Protein AF-A0A3B0B8U5-F1 (afdb_monomer)

Radius of gyration: 14.14 Å; Cα contacts (8 Å, |Δi|>4): 313; chains: 1; bounding box: 34×31×33 Å

Mean predicted aligned error: 7.36 Å

Sequence (152 aa):
MWKGIAVDAIDYELVRVGSPAGDELGSFTDAHVSFTPKWRLVAGYLMLASDRGDRLEIFSHGRLAASLQLHAGRVVFYPAPTKEWKDHGTSVRTAGIALVSASPTDDAEEGGIGLATDAPWAVSIVHGPAAEKIDARIDLLTSLQRVGGRRG

Foldseek 3Di:
DQLQKDWAALALFKIKIWGPPDDRLDCPPQWDFDDPPWTWIHRNQWIWTDDPSQKIFIGGNNHGQWMWGDDVQKIWIGGDPVFDWDDDPQWIDTQFKIKGWPADWDQDPPRIIMDGRVDITMIMIGGDNDPVSSVVVVVVVVVCVVVPSRDD

Solvent-accessible surface area (backbone atoms only — not comparable to full-atom values): 8388 Å² total; per-residue (Å²): 120,57,88,72,28,36,71,44,46,75,46,52,43,32,36,36,40,26,38,71,74,64,81,86,59,48,87,47,82,76,50,51,75,44,79,68,100,44,39,37,39,37,20,75,54,36,33,40,36,31,86,75,77,46,40,39,39,32,23,49,78,86,37,78,50,29,36,40,37,61,54,92,61,31,36,34,41,32,62,32,94,90,48,81,66,47,84,61,92,53,31,42,37,45,96,39,39,34,42,36,44,87,50,82,69,45,88,35,85,92,75,22,42,30,34,61,55,87,50,82,37,46,36,34,42,35,44,22,96,43,72,70,49,37,51,56,49,52,53,48,52,53,51,39,58,74,73,64,43,77,78,127

Structure (mmCIF, N/CA/C/O backbone):
data_AF-A0A3B0B8U5-F1
#
_entry.id   AF-A0A3B0B8U5-F1
#
loop_
_atom_site.group_PDB
_atom_site.id
_atom_site.type_symbol
_atom_site.label_atom_id
_atom_site.label_alt_id
_atom_site.label_comp_id
_atom_site.label_asym_id
_atom_site.label_entity_id
_atom_site.label_seq_id
_atom_site.pdbx_PDB_ins_code
_atom_site.Cartn_x
_atom_site.Cartn_y
_atom_site.Cartn_z
_atom_site.occupancy
_atom_site.B_iso_or_equiv
_atom_site.auth_seq_id
_atom_site.auth_comp_id
_atom_site.auth_asym_id
_atom_site.auth_atom_id
_atom_site.pdbx_PDB_model_num
ATOM 1 N N . MET A 1 1 ? -9.108 -6.321 8.554 1.00 63.91 1 MET A N 1
ATOM 2 C CA . MET A 1 1 ? -8.763 -4.947 8.982 1.00 63.91 1 MET A CA 1
ATOM 3 C C . MET A 1 1 ? -7.738 -4.991 10.113 1.00 63.91 1 MET A C 1
ATOM 5 O O . MET A 1 1 ? -7.897 -5.807 11.016 1.00 63.91 1 MET A O 1
ATOM 9 N N . TRP A 1 2 ? -6.698 -4.156 10.065 1.00 71.81 2 TRP A N 1
ATOM 10 C CA . TRP A 1 2 ? -5.686 -4.018 11.124 1.00 71.81 2 TRP A CA 1
ATOM 11 C C . TRP A 1 2 ? -5.847 -2.650 11.789 1.00 71.81 2 TRP A C 1
ATOM 13 O O . TRP A 1 2 ? -5.650 -1.650 11.124 1.00 71.81 2 TRP A O 1
ATOM 23 N N . LYS A 1 3 ? -6.236 -2.577 13.072 1.00 73.44 3 LYS A N 1
ATOM 24 C CA . LYS A 1 3 ? -6.255 -1.316 13.857 1.00 73.44 3 LYS A CA 1
ATOM 25 C C . LYS A 1 3 ? -6.948 -0.120 13.175 1.00 73.44 3 LYS A C 1
ATOM 27 O O . LYS A 1 3 ? -6.486 1.009 13.259 1.00 73.44 3 LYS A O 1
ATOM 32 N N . GLY A 1 4 ? -8.083 -0.368 12.520 1.00 73.69 4 GLY A N 1
ATOM 33 C CA . GLY A 1 4 ? -8.800 0.682 11.790 1.00 73.69 4 GLY A CA 1
ATOM 34 C C . GLY A 1 4 ? -8.130 1.071 10.470 1.00 73.69 4 GLY A C 1
ATOM 35 O O . GLY A 1 4 ? -8.371 2.156 9.965 1.00 73.69 4 GLY A O 1
ATOM 36 N N . ILE A 1 5 ? -7.302 0.192 9.908 1.00 78.31 5 ILE A N 1
ATOM 37 C CA . ILE A 1 5 ? -6.745 0.300 8.562 1.00 78.31 5 ILE A CA 1
ATOM 38 C C . ILE A 1 5 ? -7.261 -0.849 7.712 1.00 78.31 5 ILE A C 1
ATOM 40 O O . ILE A 1 5 ? -7.149 -2.035 8.066 1.00 78.31 5 ILE A O 1
ATOM 44 N N . ALA A 1 6 ? -7.852 -0.466 6.587 1.00 81.69 6 ALA A N 1
ATOM 45 C CA . ALA A 1 6 ? -8.231 -1.360 5.516 1.00 81.69 6 ALA A CA 1
ATOM 46 C C . ALA A 1 6 ? -6.999 -1.663 4.659 1.00 81.69 6 ALA A C 1
ATOM 48 O O . ALA A 1 6 ? -6.166 -0.790 4.404 1.00 81.69 6 ALA A O 1
ATOM 49 N N . VAL A 1 7 ? -6.885 -2.921 4.249 1.00 82.62 7 VAL A N 1
ATOM 50 C CA . VAL A 1 7 ? -5.858 -3.380 3.321 1.00 82.62 7 VAL A CA 1
ATOM 51 C C . VAL A 1 7 ? -6.561 -4.186 2.253 1.00 82.62 7 VAL A C 1
ATOM 53 O O . VAL A 1 7 ? -7.384 -5.038 2.584 1.00 82.62 7 VAL A O 1
ATOM 56 N N . ASP A 1 8 ? -6.216 -3.905 1.009 1.00 82.81 8 ASP A N 1
ATOM 57 C CA . ASP A 1 8 ? -6.877 -4.453 -0.158 1.00 82.81 8 ASP A CA 1
ATOM 58 C C . ASP A 1 8 ? -5.831 -4.810 -1.217 1.00 82.81 8 ASP A C 1
ATOM 60 O O . ASP A 1 8 ? -5.071 -3.950 -1.670 1.00 82.81 8 ASP A O 1
ATOM 64 N N . ALA A 1 9 ? -5.720 -6.093 -1.550 1.00 85.25 9 ALA A N 1
ATOM 65 C CA . ALA A 1 9 ? -4.805 -6.546 -2.589 1.00 85.25 9 ALA A CA 1
ATOM 66 C C . ALA A 1 9 ? -5.497 -6.389 -3.942 1.00 85.25 9 ALA A C 1
ATOM 68 O O . ALA A 1 9 ? -6.576 -6.924 -4.148 1.00 85.25 9 ALA A O 1
ATOM 69 N N . ILE A 1 10 ? -4.867 -5.660 -4.857 1.00 80.94 10 ILE A N 1
ATOM 70 C CA . ILE A 1 10 ? -5.387 -5.413 -6.207 1.00 80.94 10 ILE A CA 1
ATOM 71 C C . ILE A 1 10 ? -4.749 -6.399 -7.200 1.00 80.94 10 ILE A C 1
ATOM 73 O O . ILE A 1 10 ? -5.391 -6.834 -8.150 1.00 80.94 10 ILE A O 1
ATOM 77 N N . ASP A 1 11 ? -3.481 -6.752 -6.970 1.00 82.44 11 ASP A N 1
ATOM 78 C CA . ASP A 1 11 ? -2.697 -7.738 -7.725 1.00 82.44 11 ASP A CA 1
ATOM 79 C C . ASP A 1 11 ? -1.575 -8.292 -6.813 1.00 82.44 11 ASP A C 1
ATOM 81 O O . ASP A 1 11 ? -1.323 -7.756 -5.729 1.00 82.44 11 ASP A O 1
ATOM 85 N N . TYR A 1 12 ? -0.822 -9.302 -7.262 1.00 84.25 12 TYR A N 1
ATOM 86 C CA . TYR A 1 12 ? 0.356 -9.863 -6.579 1.00 84.25 12 TYR A CA 1
ATOM 87 C C . TYR A 1 12 ? 1.454 -8.831 -6.280 1.00 84.25 12 TYR A C 1
ATOM 89 O O . TYR A 1 12 ? 2.385 -9.102 -5.526 1.00 84.25 12 TYR A O 1
ATOM 97 N N . GLU A 1 13 ? 1.401 -7.667 -6.921 1.00 88.19 13 GLU A N 1
ATOM 98 C CA . GLU A 1 13 ? 2.405 -6.613 -6.810 1.00 88.19 13 GLU A CA 1
ATOM 99 C C . GLU A 1 13 ? 1.798 -5.259 -6.416 1.00 88.19 13 GLU A C 1
ATOM 101 O O . GLU A 1 13 ? 2.500 -4.249 -6.417 1.00 88.19 13 GLU A O 1
ATOM 106 N N . LEU A 1 14 ? 0.506 -5.211 -6.080 1.00 88.00 14 LEU A N 1
ATOM 107 C CA . LEU A 1 14 ? -0.200 -3.963 -5.811 1.00 88.00 14 LEU A CA 1
ATOM 108 C C . LEU A 1 14 ? -1.163 -4.137 -4.640 1.00 88.00 14 LEU A C 1
ATOM 110 O O . LEU A 1 14 ? -2.153 -4.858 -4.738 1.00 88.00 14 LEU A O 1
ATOM 114 N N . VAL A 1 15 ? -0.887 -3.445 -3.538 1.00 88.50 15 VAL A N 1
ATOM 115 C CA . VAL A 1 15 ? -1.723 -3.485 -2.334 1.00 88.50 15 VAL A CA 1
ATOM 116 C C . VAL A 1 15 ? -2.074 -2.070 -1.912 1.00 88.50 15 VAL A C 1
ATOM 118 O O . VAL A 1 15 ? -1.195 -1.236 -1.710 1.00 88.50 15 VAL A O 1
ATOM 121 N N . ARG A 1 16 ? -3.362 -1.793 -1.742 1.00 87.25 16 ARG A N 1
ATOM 122 C CA . ARG A 1 16 ? -3.866 -0.539 -1.192 1.00 87.25 16 ARG A CA 1
ATOM 123 C C . ARG A 1 16 ? -4.001 -0.640 0.324 1.00 87.25 16 ARG A C 1
ATOM 125 O O . ARG A 1 16 ? -4.442 -1.654 0.855 1.00 87.25 16 ARG A O 1
ATOM 132 N N . VAL A 1 17 ? -3.624 0.428 1.017 1.00 86.81 17 VAL A N 1
ATOM 133 C CA . VAL A 1 17 ? -3.725 0.587 2.472 1.00 86.81 17 VAL A CA 1
ATOM 134 C C . VAL A 1 17 ? -4.373 1.938 2.758 1.00 86.81 17 VAL A C 1
ATOM 136 O O . VAL A 1 17 ? -4.014 2.930 2.126 1.00 86.81 17 VAL A O 1
ATOM 139 N N . GLY A 1 18 ? -5.320 2.008 3.689 1.00 85.12 18 GLY A N 1
ATOM 140 C CA . GLY A 1 18 ? -5.989 3.273 3.991 1.00 85.12 18 GLY A CA 1
ATOM 141 C C . GLY A 1 18 ? -6.944 3.231 5.173 1.00 85.12 18 GLY A C 1
ATOM 142 O O . GLY A 1 18 ? -7.099 2.209 5.846 1.00 85.12 18 GLY A O 1
ATOM 143 N N . SER A 1 19 ? -7.603 4.364 5.412 1.00 81.69 19 SER A N 1
ATOM 144 C CA . SER A 1 19 ? -8.699 4.470 6.379 1.00 81.69 19 SER A CA 1
ATOM 145 C C . SER A 1 19 ? -9.868 3.529 6.022 1.00 81.69 19 SER A C 1
ATOM 147 O O . SER A 1 19 ? -10.035 3.198 4.848 1.00 81.69 19 SER A O 1
ATOM 149 N N . PRO A 1 20 ? -10.727 3.128 6.981 1.00 73.12 20 PRO A N 1
ATOM 150 C CA . PRO A 1 20 ? -11.834 2.187 6.753 1.00 73.12 20 PRO A CA 1
ATOM 151 C C . PRO A 1 20 ? -12.950 2.710 5.839 1.00 73.12 20 PRO A C 1
ATOM 153 O O . PRO A 1 20 ? -13.931 2.009 5.615 1.00 73.12 20 PRO A O 1
ATOM 156 N N . ALA A 1 21 ? -12.836 3.945 5.352 1.00 59.44 21 ALA A N 1
ATOM 157 C CA . ALA A 1 21 ? -13.776 4.568 4.439 1.00 59.44 21 ALA A CA 1
ATOM 158 C C . ALA A 1 21 ? -13.255 4.430 3.001 1.00 59.44 21 ALA A C 1
ATOM 160 O O . ALA A 1 21 ? -12.582 5.316 2.478 1.00 59.44 21 ALA A O 1
ATOM 161 N N . GLY A 1 22 ? -13.540 3.299 2.367 1.00 52.16 22 GLY A N 1
ATOM 162 C CA . GLY A 1 22 ? -13.244 3.086 0.956 1.00 52.16 22 GLY A CA 1
ATOM 163 C C . GLY A 1 22 ? -13.742 1.722 0.515 1.00 52.16 22 GLY A C 1
ATOM 164 O O . GLY A 1 22 ? -13.438 0.732 1.172 1.00 52.16 22 GLY A O 1
ATOM 165 N N . ASP A 1 23 ? -14.536 1.705 -0.555 1.00 49.22 23 ASP A N 1
ATOM 166 C CA . ASP A 1 23 ? -15.024 0.499 -1.227 1.00 49.22 23 ASP A CA 1
ATOM 167 C C . ASP A 1 23 ? -13.898 -0.550 -1.360 1.00 49.22 23 ASP A C 1
ATOM 169 O O . ASP A 1 23 ? -12.800 -0.207 -1.802 1.00 49.22 23 ASP A O 1
ATOM 173 N N . GLU A 1 24 ? -14.161 -1.812 -0.990 1.00 50.97 24 GLU A N 1
ATOM 174 C CA . GLU A 1 24 ? -13.301 -2.951 -1.357 1.00 50.97 24 GLU A CA 1
ATOM 175 C C . GLU A 1 24 ? -13.148 -2.957 -2.890 1.00 50.97 24 GLU A C 1
ATOM 177 O O . GLU A 1 24 ? -14.146 -3.051 -3.609 1.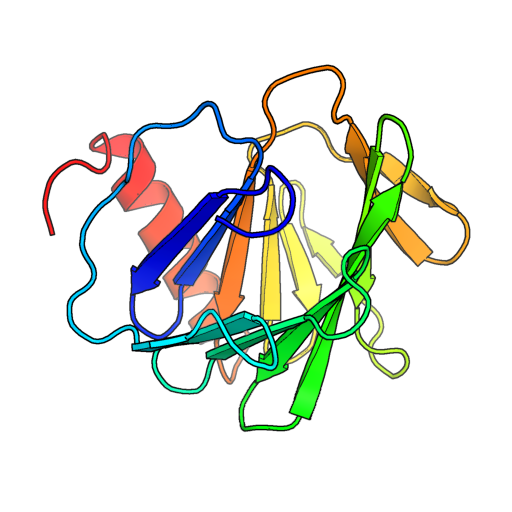00 50.97 24 GLU A O 1
ATOM 182 N N . LEU A 1 25 ? -11.924 -2.812 -3.410 1.00 51.16 25 LEU A N 1
ATOM 183 C CA . LEU A 1 25 ? -11.660 -2.711 -4.854 1.00 51.16 25 LEU A CA 1
ATOM 184 C C . LEU A 1 25 ? -11.566 -4.078 -5.533 1.00 51.16 25 LEU A C 1
ATOM 186 O O . LEU A 1 25 ? -11.508 -4.145 -6.760 1.00 51.16 25 LEU A O 1
ATOM 190 N N . GLY A 1 26 ? -11.615 -5.170 -4.776 1.00 52.62 26 GLY A N 1
ATOM 191 C CA . GLY A 1 26 ? -11.811 -6.500 -5.333 1.00 52.62 26 GLY A CA 1
ATOM 192 C C . GLY A 1 26 ? -11.269 -7.597 -4.436 1.00 52.62 26 GLY A C 1
ATOM 193 O O . GLY A 1 26 ? -10.243 -7.460 -3.784 1.00 52.62 26 GLY A O 1
ATOM 194 N N . SER A 1 27 ? -11.950 -8.737 -4.425 1.00 56.31 27 SER A N 1
ATOM 195 C CA . SER A 1 27 ? -11.441 -9.951 -3.799 1.00 56.31 27 SER A CA 1
ATOM 196 C C . SER A 1 27 ? -10.323 -10.541 -4.664 1.00 56.31 27 SER A C 1
ATOM 198 O O . SER A 1 27 ? -10.577 -11.441 -5.466 1.00 56.31 27 SER A O 1
ATOM 200 N N . PHE A 1 28 ? -9.093 -10.040 -4.541 1.00 69.44 28 PHE A N 1
ATOM 201 C CA . PHE A 1 28 ? -7.945 -10.699 -5.160 1.00 69.44 28 PHE A CA 1
ATOM 202 C C . PHE A 1 28 ? -7.734 -12.065 -4.495 1.00 69.44 28 PHE A C 1
ATOM 204 O O . PHE A 1 28 ? -7.300 -12.163 -3.345 1.00 69.44 28 PHE A O 1
ATOM 211 N N . THR A 1 29 ? -8.107 -13.128 -5.209 1.00 68.88 29 THR A N 1
ATOM 212 C CA . THR A 1 29 ? -8.269 -14.481 -4.651 1.00 68.88 29 THR A CA 1
ATOM 213 C C . THR A 1 29 ? -6.966 -15.118 -4.188 1.00 68.88 29 THR A C 1
ATOM 215 O O . THR A 1 29 ? -6.996 -16.007 -3.340 1.00 68.88 29 THR A O 1
ATOM 218 N N . ASP A 1 30 ? -5.832 -14.637 -4.695 1.00 75.00 30 ASP A N 1
ATOM 219 C CA . ASP A 1 30 ? -4.517 -15.208 -4.411 1.00 75.00 30 ASP A CA 1
ATOM 220 C C . ASP A 1 30 ? -3.736 -14.421 -3.346 1.00 75.00 30 ASP A C 1
ATOM 222 O O . ASP A 1 30 ? -2.532 -14.625 -3.162 1.00 75.00 30 ASP A O 1
ATOM 226 N N . ALA A 1 31 ? -4.414 -13.532 -2.614 1.00 77.38 31 ALA A N 1
ATOM 227 C CA . ALA A 1 31 ? -3.883 -12.966 -1.383 1.00 77.38 31 ALA A CA 1
ATOM 228 C C . ALA A 1 31 ? -4.209 -13.872 -0.188 1.00 77.38 31 ALA A C 1
ATOM 230 O O . ALA A 1 31 ? -5.362 -14.202 0.087 1.00 77.38 31 ALA A O 1
ATOM 231 N N . HIS A 1 32 ? -3.185 -14.223 0.587 1.00 80.94 32 HIS A N 1
ATOM 232 C CA . HIS A 1 32 ? -3.368 -14.885 1.872 1.00 80.94 32 HIS A CA 1
ATOM 233 C C . HIS A 1 32 ? -3.416 -13.850 2.994 1.00 80.94 32 HIS A C 1
ATOM 235 O O . HIS A 1 32 ? -2.477 -13.071 3.157 1.00 80.94 32 HIS A O 1
ATOM 241 N N . VAL A 1 33 ? -4.469 -13.878 3.814 1.00 80.38 33 VAL A N 1
ATOM 242 C CA . VAL A 1 33 ? -4.615 -12.997 4.980 1.00 80.38 33 VAL A CA 1
ATOM 243 C C . VAL A 1 33 ? -4.723 -13.832 6.252 1.00 80.38 33 VAL A C 1
ATOM 245 O O . VAL A 1 33 ? -5.533 -14.752 6.334 1.00 80.38 33 VAL A O 1
ATOM 248 N N . SER A 1 34 ? -3.923 -13.491 7.262 1.00 81.06 34 SER A N 1
ATOM 249 C CA . SER A 1 34 ? -3.966 -14.099 8.593 1.00 81.06 34 SER A CA 1
ATOM 250 C C . SER A 1 34 ? -4.072 -13.028 9.677 1.00 81.06 34 SER A C 1
ATOM 252 O O . SER A 1 34 ? -3.447 -11.969 9.594 1.00 81.06 34 SER A O 1
ATOM 254 N N . PHE A 1 35 ? -4.875 -13.306 10.706 1.00 74.25 35 PHE A N 1
ATOM 255 C CA . PHE A 1 35 ? -5.202 -12.354 11.770 1.00 74.25 35 PHE A CA 1
ATOM 256 C C . PHE A 1 35 ? -4.623 -12.733 13.145 1.00 74.25 35 PHE A C 1
ATOM 258 O O . PHE A 1 35 ? -4.683 -11.910 14.056 1.00 74.25 35 PHE A O 1
ATOM 265 N N . THR A 1 36 ? -4.040 -13.928 13.320 1.00 68.94 36 THR A N 1
ATOM 266 C CA . THR A 1 36 ? -3.495 -14.400 14.610 1.00 68.94 36 THR A CA 1
ATOM 267 C C . THR A 1 36 ? -2.303 -15.360 14.431 1.00 68.94 36 THR A C 1
ATOM 269 O O . THR A 1 36 ? -2.264 -16.119 13.464 1.00 68.94 36 THR A O 1
ATOM 272 N N . PRO A 1 37 ? -1.301 -15.363 15.342 1.00 58.69 37 PRO A N 1
ATOM 273 C CA . PRO A 1 37 ? -1.080 -14.429 16.457 1.00 58.69 37 PRO A CA 1
ATOM 274 C C . PRO A 1 37 ? -0.499 -13.071 16.016 1.00 58.69 37 PRO A C 1
ATOM 276 O O . PRO A 1 37 ? -0.417 -12.152 16.823 1.00 58.69 37 PRO A O 1
ATOM 279 N N . LYS A 1 38 ? -0.100 -12.938 14.743 1.00 75.25 38 LYS A N 1
ATOM 280 C CA . LYS A 1 38 ? 0.361 -11.694 14.109 1.00 75.25 38 LYS A CA 1
ATOM 281 C C . LYS A 1 38 ? -0.500 -11.417 12.880 1.00 75.25 38 LYS A C 1
ATOM 283 O O . LYS A 1 38 ? -0.846 -12.357 12.167 1.00 75.25 38 LYS A O 1
ATOM 288 N N . TRP A 1 39 ? -0.808 -10.148 12.623 1.00 81.81 39 TRP A N 1
ATOM 289 C CA . TRP A 1 39 ? -1.545 -9.761 11.420 1.00 81.81 39 TRP A CA 1
ATOM 290 C C . TRP A 1 39 ? -0.624 -9.838 10.203 1.00 81.81 39 TRP A C 1
ATOM 292 O O . TRP A 1 39 ? 0.502 -9.335 10.270 1.00 81.81 39 TRP A O 1
ATOM 302 N N . ARG A 1 40 ? -1.071 -10.469 9.111 1.00 86.81 40 ARG A N 1
ATOM 303 C CA . ARG A 1 40 ? -0.308 -10.594 7.863 1.00 86.81 40 ARG A CA 1
ATOM 304 C C . ARG A 1 40 ? -1.210 -10.597 6.633 1.00 86.81 40 ARG A C 1
ATOM 306 O O . ARG A 1 40 ? -2.270 -11.216 6.655 1.00 86.81 40 ARG A O 1
ATOM 313 N N . LEU A 1 41 ? -0.722 -10.001 5.550 1.00 87.06 41 LEU A N 1
ATOM 314 C CA . LEU A 1 41 ? -1.202 -10.192 4.184 1.00 87.06 41 LEU A CA 1
ATOM 315 C C . LEU A 1 41 ? -0.017 -10.586 3.301 1.00 87.06 41 LEU A C 1
ATOM 317 O O . LEU A 1 41 ? 1.039 -9.965 3.386 1.00 87.06 41 LEU A O 1
ATOM 321 N N . VAL A 1 42 ? -0.186 -11.596 2.454 1.00 86.31 42 VAL A N 1
ATOM 322 C CA . VAL A 1 42 ? 0.811 -12.031 1.469 1.00 86.31 42 VAL A CA 1
ATOM 323 C C . VAL A 1 42 ? 0.157 -12.040 0.096 1.00 86.31 42 VAL A C 1
ATOM 325 O O . VAL A 1 42 ? -0.839 -12.730 -0.094 1.00 86.31 42 VAL A O 1
ATOM 328 N N . ALA A 1 43 ? 0.732 -11.301 -0.846 1.00 86.19 43 ALA A N 1
ATOM 329 C CA . ALA A 1 43 ? 0.351 -11.282 -2.252 1.00 86.19 43 ALA A CA 1
ATOM 330 C C . ALA A 1 43 ? 1.638 -11.421 -3.079 1.00 86.19 43 ALA A C 1
ATOM 332 O O . ALA A 1 43 ? 2.488 -10.534 -3.070 1.00 86.19 43 ALA A O 1
ATOM 333 N N . GLY A 1 44 ? 1.841 -12.575 -3.721 1.00 85.94 44 GLY A N 1
ATOM 334 C CA . GLY A 1 44 ? 3.089 -12.870 -4.434 1.00 85.94 44 GLY A CA 1
ATOM 335 C C . GLY A 1 44 ? 4.336 -12.725 -3.546 1.00 85.94 44 GLY A C 1
ATOM 336 O O . GLY A 1 44 ? 4.460 -13.381 -2.513 1.00 85.94 44 GLY A O 1
ATOM 337 N N . TYR A 1 45 ? 5.268 -11.857 -3.953 1.00 88.06 45 TYR A N 1
ATOM 338 C CA . TYR A 1 45 ? 6.492 -11.543 -3.194 1.00 88.06 45 TYR A CA 1
ATOM 339 C C . TYR A 1 45 ? 6.343 -10.358 -2.234 1.00 88.06 45 TYR A C 1
ATOM 341 O O . TYR A 1 45 ? 7.310 -10.013 -1.542 1.00 88.06 45 TYR A O 1
ATOM 349 N N . LEU A 1 46 ? 5.168 -9.730 -2.205 1.00 89.31 46 LEU A N 1
ATOM 350 C CA . LEU A 1 46 ? 4.833 -8.637 -1.310 1.00 89.31 46 LEU A CA 1
ATOM 351 C C . LEU A 1 46 ? 4.148 -9.202 -0.062 1.00 89.31 46 LEU A C 1
ATOM 353 O O . LEU A 1 46 ? 3.166 -9.939 -0.139 1.00 89.31 46 LEU A O 1
ATOM 357 N N . MET A 1 47 ? 4.665 -8.846 1.109 1.00 90.38 47 MET A N 1
ATOM 358 C CA . MET A 1 47 ? 4.043 -9.187 2.383 1.00 90.38 47 MET A CA 1
ATOM 359 C C . MET A 1 47 ? 3.901 -7.938 3.239 1.00 90.38 47 MET A C 1
ATOM 361 O O . MET A 1 47 ? 4.843 -7.168 3.388 1.00 90.38 47 MET A O 1
ATOM 365 N N . LEU A 1 48 ? 2.731 -7.766 3.840 1.00 90.75 48 LEU A N 1
ATOM 366 C CA . LEU A 1 48 ? 2.477 -6.779 4.876 1.00 90.75 48 LEU A CA 1
ATOM 367 C C . LEU A 1 48 ? 2.309 -7.533 6.194 1.00 90.75 48 LEU A C 1
ATOM 369 O O . LEU A 1 48 ? 1.598 -8.536 6.242 1.00 90.75 48 LEU A O 1
ATOM 373 N N . ALA A 1 49 ? 2.945 -7.079 7.268 1.00 91.31 49 ALA A N 1
ATOM 374 C CA . ALA A 1 49 ? 2.838 -7.724 8.571 1.00 91.31 49 ALA A CA 1
ATOM 375 C C . ALA A 1 49 ? 2.842 -6.707 9.709 1.00 91.31 49 ALA A C 1
ATOM 377 O O . ALA A 1 49 ? 3.468 -5.660 9.618 1.00 91.31 49 ALA A O 1
ATOM 378 N N . SER A 1 50 ? 2.168 -7.025 10.808 1.00 89.12 50 SER A N 1
ATOM 379 C CA . SER A 1 50 ? 2.238 -6.228 12.030 1.00 89.12 50 SER A CA 1
ATOM 380 C C . SER A 1 50 ? 2.322 -7.128 13.251 1.00 89.12 50 SER A C 1
ATOM 382 O O . SER A 1 50 ? 1.572 -8.103 13.379 1.00 89.12 50 SER A O 1
ATOM 384 N N . ASP A 1 51 ? 3.226 -6.781 14.163 1.00 83.06 51 ASP A N 1
ATOM 385 C CA . ASP A 1 51 ? 3.342 -7.410 15.475 1.00 83.06 51 ASP A CA 1
ATOM 386 C C . ASP A 1 51 ? 3.219 -6.442 16.659 1.00 83.06 51 ASP A C 1
ATOM 388 O O . ASP A 1 51 ? 2.936 -6.895 17.766 1.00 83.06 51 ASP A O 1
ATOM 392 N N . ARG A 1 52 ? 3.370 -5.131 16.434 1.00 73.69 52 ARG A N 1
ATOM 393 C CA . ARG A 1 52 ? 3.277 -4.090 17.476 1.00 73.69 52 ARG A CA 1
ATOM 394 C C . ARG A 1 52 ? 1.965 -3.301 17.469 1.00 73.69 52 ARG A C 1
ATOM 396 O O . ARG A 1 52 ? 1.686 -2.563 18.404 1.00 73.69 52 ARG A O 1
ATOM 403 N N . GLY A 1 53 ? 1.097 -3.513 16.477 1.00 76.94 53 GLY A N 1
ATOM 404 C CA . GLY A 1 53 ? -0.251 -2.929 16.441 1.00 76.94 53 GLY A CA 1
ATOM 405 C C . GLY A 1 53 ? -0.314 -1.432 16.110 1.00 76.94 53 GLY A C 1
ATOM 406 O O . GLY A 1 53 ? -1.397 -0.933 15.836 1.00 76.94 53 GLY A O 1
ATOM 407 N N . ASP A 1 54 ? 0.813 -0.732 16.095 1.00 85.75 54 ASP A N 1
ATOM 408 C CA . ASP A 1 54 ? 0.990 0.657 15.650 1.00 85.75 54 ASP A CA 1
ATOM 409 C C . ASP A 1 54 ? 1.912 0.765 14.423 1.00 85.75 54 ASP A C 1
ATOM 411 O O . ASP A 1 54 ? 2.030 1.822 13.812 1.00 85.75 54 ASP A O 1
ATOM 415 N N . ARG A 1 55 ? 2.557 -0.340 14.044 1.00 89.38 55 ARG A N 1
ATOM 416 C CA . ARG A 1 55 ? 3.467 -0.428 12.908 1.00 89.38 55 ARG A CA 1
ATOM 417 C C . ARG A 1 55 ? 3.075 -1.562 11.975 1.00 89.38 55 ARG A C 1
ATOM 419 O O . ARG A 1 55 ? 2.851 -2.691 12.417 1.00 89.38 55 ARG A O 1
ATOM 426 N N . LEU A 1 56 ? 3.047 -1.253 10.688 1.00 89.44 56 LEU A N 1
ATOM 427 C CA . LEU A 1 56 ? 2.867 -2.177 9.583 1.00 89.44 56 LEU A CA 1
ATOM 428 C C . LEU A 1 56 ? 4.173 -2.250 8.798 1.00 89.44 56 LEU A C 1
ATOM 430 O O . LEU A 1 56 ? 4.635 -1.268 8.229 1.00 89.44 56 LEU A O 1
ATOM 434 N N . GLU A 1 57 ? 4.791 -3.412 8.776 1.00 91.12 57 GLU A N 1
ATOM 435 C CA . GLU A 1 57 ? 6.015 -3.676 8.041 1.00 91.12 57 GLU A CA 1
ATOM 436 C C . GLU A 1 57 ? 5.687 -4.207 6.648 1.00 91.12 57 GLU A C 1
ATOM 438 O O . GLU A 1 57 ? 4.790 -5.034 6.475 1.00 91.12 57 GLU A O 1
ATOM 443 N N . ILE A 1 58 ? 6.424 -3.723 5.653 1.00 90.12 58 ILE A N 1
ATOM 444 C CA . ILE A 1 58 ? 6.243 -4.048 4.242 1.00 90.12 58 ILE A CA 1
ATOM 445 C C . ILE A 1 58 ? 7.502 -4.764 3.778 1.00 90.12 58 ILE A C 1
ATOM 447 O O . ILE A 1 58 ? 8.606 -4.217 3.828 1.00 90.12 58 ILE A O 1
ATOM 451 N N . PHE A 1 59 ? 7.333 -5.990 3.308 1.00 88.75 59 PHE A N 1
ATOM 452 C CA . PHE A 1 59 ? 8.403 -6.868 2.875 1.00 88.75 59 PHE A CA 1
ATOM 453 C C . PHE A 1 59 ? 8.301 -7.137 1.380 1.00 88.75 59 PHE A C 1
ATOM 455 O O . PHE A 1 59 ? 7.227 -7.434 0.864 1.00 88.75 59 PHE A O 1
ATOM 462 N N . SER A 1 60 ? 9.448 -7.104 0.708 1.00 86.62 60 SER A N 1
ATOM 463 C CA . SER A 1 60 ? 9.625 -7.573 -0.665 1.00 86.62 60 SER A CA 1
ATOM 464 C C . SER A 1 60 ? 10.623 -8.725 -0.646 1.00 86.62 60 SER A C 1
ATOM 466 O O . SER A 1 60 ? 11.712 -8.591 -0.082 1.00 86.62 60 SER A O 1
ATOM 468 N N . HIS A 1 61 ? 10.256 -9.872 -1.222 1.00 87.31 61 HIS A N 1
ATOM 469 C CA . HIS A 1 61 ? 11.102 -11.076 -1.254 1.00 87.31 61 HIS A CA 1
ATOM 470 C C . HIS A 1 61 ? 11.625 -11.476 0.144 1.00 87.31 61 HIS A C 1
ATOM 472 O O . HIS A 1 61 ? 12.785 -11.853 0.315 1.00 87.31 61 HIS A O 1
ATOM 478 N N . GLY A 1 62 ? 10.781 -11.326 1.171 1.00 86.69 62 GLY A N 1
ATOM 479 C CA . GLY A 1 62 ? 11.119 -11.636 2.565 1.00 86.69 62 GLY A CA 1
ATOM 480 C C . GLY A 1 62 ? 12.049 -10.634 3.260 1.00 86.69 62 GLY A C 1
ATOM 481 O O . GLY A 1 62 ? 12.430 -10.861 4.406 1.00 86.69 62 GLY A O 1
ATOM 482 N N . ARG A 1 63 ? 12.414 -9.520 2.612 1.00 87.25 63 ARG A N 1
ATOM 483 C CA . ARG A 1 63 ? 13.244 -8.455 3.197 1.00 87.25 63 ARG A CA 1
ATOM 484 C C . ARG A 1 63 ? 12.404 -7.222 3.491 1.00 87.2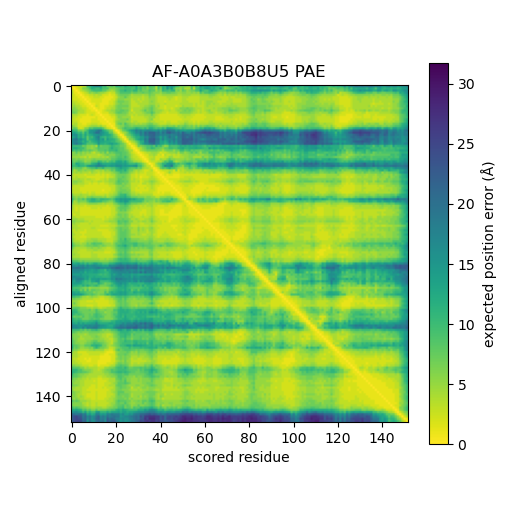5 63 ARG A C 1
ATOM 486 O O . ARG A 1 63 ? 11.587 -6.836 2.659 1.00 87.25 63 ARG A O 1
ATOM 493 N N . LEU A 1 64 ? 12.635 -6.592 4.644 1.00 87.75 64 LEU A N 1
ATOM 494 C CA . LEU A 1 64 ? 11.985 -5.331 4.995 1.00 87.75 64 LEU A CA 1
ATOM 495 C C . LEU A 1 64 ? 12.335 -4.276 3.940 1.00 87.75 64 LEU A C 1
ATOM 497 O O . LEU A 1 64 ? 13.508 -3.989 3.697 1.00 87.75 64 LEU A O 1
ATOM 501 N N . ALA A 1 65 ? 11.311 -3.731 3.299 1.00 85.81 65 ALA A N 1
ATOM 502 C CA . ALA A 1 65 ? 11.439 -2.735 2.245 1.00 85.81 65 ALA A CA 1
ATOM 503 C C . ALA A 1 65 ? 10.955 -1.357 2.705 1.00 85.81 65 ALA A C 1
ATOM 505 O O . ALA A 1 65 ? 11.525 -0.347 2.295 1.00 85.81 65 ALA A O 1
ATOM 506 N N . ALA A 1 66 ? 9.946 -1.325 3.575 1.00 87.12 66 ALA A N 1
ATOM 507 C CA . ALA A 1 66 ? 9.432 -0.117 4.199 1.00 87.12 66 ALA A CA 1
ATOM 508 C C . ALA A 1 66 ? 8.623 -0.463 5.456 1.00 87.12 66 ALA A C 1
ATOM 510 O O . ALA A 1 66 ? 8.330 -1.628 5.730 1.00 87.12 66 ALA A O 1
ATOM 511 N N . SER A 1 67 ? 8.220 0.553 6.205 1.00 89.88 67 SER A N 1
ATOM 512 C CA . SER A 1 67 ? 7.215 0.420 7.251 1.00 89.88 67 SER A CA 1
ATOM 513 C C . SER A 1 67 ? 6.296 1.626 7.293 1.00 89.88 67 SER A C 1
ATOM 515 O O . SER A 1 67 ? 6.723 2.743 7.037 1.00 89.88 67 SER A O 1
ATOM 517 N N . LEU A 1 68 ? 5.051 1.395 7.670 1.00 88.56 68 LEU A N 1
ATOM 518 C CA . LEU A 1 68 ? 4.037 2.402 7.896 1.00 88.56 68 LEU A CA 1
ATOM 519 C C . LEU A 1 68 ? 3.740 2.452 9.397 1.00 88.56 68 LEU A C 1
ATOM 521 O O . LEU A 1 68 ? 3.440 1.425 10.007 1.00 88.56 68 LEU A O 1
ATOM 525 N N . GLN A 1 69 ? 3.874 3.627 9.999 1.00 89.56 69 GLN A N 1
ATOM 526 C CA . GLN A 1 69 ? 3.692 3.853 11.427 1.00 89.56 69 GLN A CA 1
ATOM 527 C C . GLN A 1 69 ? 2.475 4.737 11.676 1.00 89.56 69 GLN A C 1
ATOM 529 O O . GLN A 1 69 ? 2.247 5.726 10.979 1.00 89.56 69 GLN A O 1
ATOM 534 N N . LEU A 1 70 ? 1.680 4.357 12.671 1.00 85.69 70 LEU A N 1
ATOM 535 C CA . LEU A 1 70 ? 0.484 5.075 13.079 1.00 85.69 70 LEU A CA 1
ATOM 536 C C . LEU A 1 70 ? 0.804 6.010 14.231 1.00 85.69 70 LEU A C 1
ATOM 538 O O . LEU A 1 70 ? 1.318 5.593 15.267 1.00 85.69 70 LEU A O 1
ATOM 542 N N . HIS A 1 71 ? 0.418 7.263 14.055 1.00 86.00 71 HIS A N 1
ATOM 543 C CA . HIS A 1 71 ? 0.449 8.297 15.071 1.00 86.00 71 HIS A CA 1
ATOM 544 C C . HIS A 1 71 ? -0.970 8.838 15.281 1.00 86.00 71 HIS A C 1
ATOM 546 O O . HIS A 1 71 ? -1.892 8.580 14.503 1.00 86.00 71 HIS A O 1
ATOM 552 N N . ALA A 1 72 ? -1.168 9.605 16.349 1.00 82.50 72 ALA A N 1
ATOM 553 C CA . ALA A 1 72 ? -2.424 10.319 16.536 1.00 82.50 72 ALA A CA 1
ATOM 554 C C . ALA A 1 72 ? -2.583 11.373 15.424 1.00 82.50 72 ALA A C 1
ATOM 556 O O . ALA A 1 72 ? -1.766 12.284 15.323 1.00 82.50 72 ALA A O 1
ATOM 557 N N . GLY A 1 73 ? -3.612 11.238 14.581 1.00 81.19 73 GLY A N 1
ATOM 558 C CA . GLY A 1 73 ? -3.913 12.198 13.507 1.00 81.19 73 GLY A CA 1
ATOM 559 C C . GLY A 1 73 ? -3.043 12.076 12.248 1.00 81.19 73 GLY A C 1
ATOM 560 O O . GLY A 1 73 ? -3.243 12.837 11.303 1.00 81.19 73 GLY A O 1
ATOM 561 N N . ARG A 1 74 ? -2.096 11.130 12.208 1.00 85.75 74 ARG A N 1
ATOM 562 C CA . ARG A 1 74 ? -1.130 10.990 11.111 1.00 85.75 74 ARG A CA 1
ATOM 563 C C . ARG A 1 74 ? -0.707 9.538 10.907 1.00 85.75 74 ARG A C 1
ATOM 565 O O . ARG A 1 74 ? -0.502 8.799 11.865 1.00 85.75 74 ARG A O 1
ATOM 572 N N . VAL A 1 75 ? -0.490 9.150 9.657 1.00 86.56 75 VAL A N 1
ATOM 573 C CA . VAL A 1 75 ? 0.257 7.947 9.281 1.00 86.56 75 VAL A CA 1
ATOM 574 C C . VAL A 1 75 ? 1.558 8.371 8.618 1.00 86.56 75 VAL A C 1
ATOM 576 O O . VAL A 1 75 ? 1.548 9.282 7.797 1.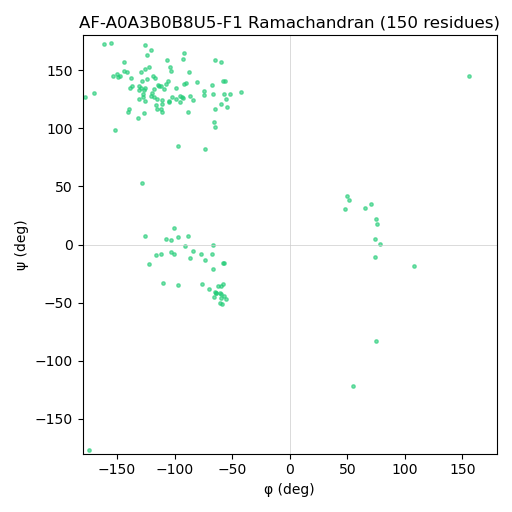00 86.56 75 VAL A O 1
ATOM 579 N N . VAL A 1 76 ? 2.668 7.720 8.963 1.00 87.75 76 VAL A N 1
ATOM 580 C CA . VAL A 1 76 ? 3.983 8.017 8.383 1.00 87.75 76 VAL A CA 1
ATOM 581 C C . VAL A 1 76 ? 4.551 6.784 7.696 1.00 87.75 76 VAL A C 1
ATOM 583 O O . VAL A 1 76 ? 4.625 5.706 8.284 1.00 87.75 76 VAL A O 1
ATOM 586 N N . PHE A 1 77 ? 4.956 6.935 6.439 1.00 86.06 77 PHE A N 1
ATOM 587 C CA . PHE A 1 77 ? 5.661 5.911 5.682 1.00 86.06 77 PHE A CA 1
ATOM 588 C C . PHE A 1 77 ? 7.171 6.131 5.760 1.00 86.06 77 PHE A C 1
ATOM 590 O O . PHE A 1 77 ? 7.674 7.169 5.338 1.00 86.06 77 PHE A O 1
ATOM 597 N N . TYR A 1 78 ? 7.886 5.119 6.236 1.00 86.12 78 TYR A N 1
ATOM 598 C CA . TYR A 1 78 ? 9.338 5.084 6.319 1.00 86.12 78 TYR A CA 1
ATOM 599 C C . TYR A 1 78 ? 9.898 4.070 5.318 1.00 86.12 78 TYR A C 1
ATOM 601 O O . TYR A 1 78 ? 9.583 2.877 5.420 1.00 86.12 78 TYR A O 1
ATOM 609 N N . PRO A 1 79 ? 10.750 4.484 4.369 1.00 80.44 79 PRO A N 1
ATOM 610 C CA . PRO A 1 79 ? 11.499 3.549 3.547 1.00 80.44 79 PRO A CA 1
ATOM 611 C C . PRO A 1 79 ? 12.479 2.766 4.429 1.00 80.44 79 PRO A C 1
ATOM 613 O O . PRO A 1 79 ? 12.844 3.192 5.526 1.00 80.44 79 PRO A O 1
ATOM 616 N N . ALA A 1 80 ? 12.934 1.603 3.964 1.00 76.88 80 ALA A N 1
ATOM 617 C CA . ALA A 1 80 ? 14.009 0.910 4.663 1.00 76.88 80 ALA A CA 1
ATOM 618 C C . ALA A 1 80 ? 15.265 1.817 4.764 1.00 76.88 80 ALA A C 1
ATOM 620 O O . ALA A 1 80 ? 15.615 2.458 3.770 1.00 76.88 80 ALA A O 1
ATOM 621 N N . PRO A 1 81 ? 15.991 1.817 5.903 1.00 62.62 81 PRO A N 1
ATOM 622 C CA . PRO A 1 81 ? 17.043 2.799 6.228 1.00 62.62 81 PRO A CA 1
ATOM 623 C C . PRO A 1 81 ? 18.207 2.915 5.235 1.00 62.62 81 PRO A C 1
ATOM 625 O O . PRO A 1 81 ? 18.995 3.848 5.305 1.00 62.62 81 PRO A O 1
ATOM 628 N N . THR A 1 82 ? 18.370 1.940 4.342 1.00 59.22 82 THR A N 1
ATOM 629 C CA . THR A 1 82 ? 19.499 1.859 3.408 1.00 59.22 82 THR A CA 1
ATOM 630 C C . THR A 1 82 ? 19.192 2.422 2.024 1.00 59.22 82 THR A C 1
ATOM 632 O O . THR A 1 82 ? 20.002 2.254 1.112 1.00 59.22 82 THR A O 1
ATOM 635 N N . LYS A 1 83 ? 18.023 3.042 1.822 1.00 57.00 83 LYS A N 1
ATOM 636 C CA . LYS A 1 83 ? 17.590 3.508 0.503 1.00 57.00 83 LYS A CA 1
ATOM 637 C C . LYS A 1 83 ? 17.204 4.977 0.554 1.00 57.00 83 LYS A C 1
ATOM 639 O O . LYS A 1 83 ? 16.192 5.327 1.151 1.00 57.00 83 LYS A O 1
ATOM 644 N N . GLU A 1 84 ? 17.987 5.807 -0.132 1.00 60.94 84 GLU A N 1
ATOM 645 C CA . GLU A 1 84 ? 17.530 7.131 -0.543 1.00 60.94 84 GLU A CA 1
ATOM 646 C C . GLU A 1 84 ? 16.267 6.964 -1.379 1.00 60.94 84 GLU A C 1
ATOM 648 O O . GLU A 1 84 ? 16.215 6.150 -2.311 1.00 60.94 84 GLU A O 1
ATOM 653 N N . TRP A 1 85 ? 15.239 7.716 -1.024 1.00 66.62 85 TRP A N 1
ATOM 654 C CA . TRP A 1 85 ? 14.042 7.785 -1.829 1.00 66.62 85 TRP A CA 1
ATOM 655 C C . TRP A 1 85 ? 14.112 8.933 -2.829 1.00 66.62 85 TRP A C 1
ATOM 657 O O . TRP A 1 85 ? 14.947 9.833 -2.734 1.00 66.62 85 TRP A O 1
ATOM 667 N N . LYS A 1 86 ? 13.228 8.894 -3.817 1.00 64.00 86 LYS A N 1
ATOM 668 C CA . LYS A 1 86 ? 13.030 10.008 -4.740 1.00 64.00 86 LYS A CA 1
ATOM 669 C C . LYS A 1 86 ? 11.558 10.354 -4.768 1.00 64.00 86 LYS A C 1
ATOM 671 O O . LYS A 1 86 ? 10.729 9.456 -4.940 1.00 64.00 86 LYS A O 1
ATOM 676 N N . ASP A 1 87 ? 11.273 11.636 -4.585 1.00 64.88 87 ASP A N 1
ATOM 677 C CA . ASP A 1 87 ? 9.956 12.197 -4.834 1.00 64.88 87 ASP A CA 1
ATOM 678 C C . ASP A 1 87 ? 9.736 12.306 -6.349 1.00 64.88 87 ASP A C 1
ATOM 680 O O . ASP A 1 87 ? 10.574 12.815 -7.098 1.00 64.88 87 ASP A O 1
ATOM 684 N N . HIS A 1 88 ? 8.610 11.765 -6.793 1.00 59.84 88 HIS A N 1
ATOM 685 C CA . HIS A 1 88 ? 8.118 11.823 -8.158 1.00 59.84 88 HIS A CA 1
ATOM 686 C C . HIS A 1 88 ? 6.667 12.325 -8.163 1.00 59.84 88 HIS A C 1
ATOM 688 O O . HIS A 1 88 ? 5.773 11.676 -8.715 1.00 59.84 88 HIS A O 1
ATOM 694 N N . GLY A 1 89 ? 6.424 13.471 -7.523 1.00 66.31 89 GLY A N 1
ATOM 695 C CA . GLY A 1 89 ? 5.143 14.173 -7.517 1.00 66.31 89 GLY A CA 1
ATOM 696 C C . GLY A 1 89 ? 4.116 13.490 -6.620 1.00 66.31 89 GLY A C 1
ATOM 697 O O . GLY A 1 89 ? 3.914 13.895 -5.486 1.00 66.31 89 GLY A O 1
ATOM 698 N N . THR A 1 90 ? 3.440 12.455 -7.126 1.00 64.06 90 THR A N 1
ATOM 699 C CA . THR A 1 90 ? 2.420 11.695 -6.371 1.00 64.06 90 THR A CA 1
ATOM 700 C C . THR A 1 90 ? 2.927 10.345 -5.870 1.00 64.06 90 THR A C 1
ATOM 702 O O . THR A 1 90 ? 2.156 9.540 -5.336 1.00 64.06 90 THR A O 1
ATOM 705 N N . SER A 1 91 ? 4.212 10.048 -6.083 1.00 70.00 91 SER A N 1
ATOM 706 C CA . SER A 1 91 ? 4.810 8.786 -5.667 1.00 70.00 91 SER A CA 1
ATOM 707 C C . SER A 1 91 ? 6.184 8.979 -5.059 1.00 70.00 91 SER A C 1
ATOM 709 O O . SER A 1 91 ? 6.973 9.784 -5.547 1.00 70.00 91 SER A O 1
ATOM 711 N N . VAL A 1 92 ? 6.489 8.174 -4.044 1.00 75.69 92 VAL A N 1
ATOM 712 C CA . VAL A 1 92 ? 7.837 8.072 -3.492 1.00 75.69 92 VAL A CA 1
ATOM 713 C C . VAL A 1 92 ? 8.367 6.664 -3.665 1.00 75.69 92 VAL A C 1
ATOM 715 O O . VAL A 1 92 ? 7.671 5.676 -3.430 1.00 75.69 92 VAL A O 1
ATOM 718 N N . ARG A 1 93 ? 9.613 6.571 -4.131 1.00 77.31 93 ARG A N 1
ATOM 719 C CA . ARG A 1 93 ? 10.204 5.321 -4.612 1.00 77.31 93 ARG A CA 1
ATOM 720 C C . ARG A 1 93 ? 11.392 4.892 -3.772 1.00 77.31 93 ARG A C 1
ATOM 722 O O . ARG A 1 93 ? 12.222 5.707 -3.395 1.00 77.31 93 ARG A O 1
ATOM 729 N N . THR A 1 94 ? 11.514 3.586 -3.589 1.00 73.06 94 THR A N 1
ATOM 730 C CA . THR A 1 94 ? 12.715 2.890 -3.117 1.00 73.06 94 THR A CA 1
ATOM 731 C C . THR A 1 94 ? 13.082 1.795 -4.126 1.00 73.06 94 THR A C 1
ATOM 733 O O . THR A 1 94 ? 12.309 1.490 -5.036 1.00 73.06 94 THR A O 1
ATOM 736 N N . ALA A 1 95 ? 14.241 1.145 -3.981 1.00 70.38 95 ALA A N 1
ATOM 737 C CA . ALA A 1 95 ? 14.565 -0.019 -4.808 1.00 70.38 95 ALA A CA 1
ATOM 738 C C . ALA A 1 95 ? 13.600 -1.184 -4.513 1.00 70.38 95 ALA A C 1
ATOM 740 O O . ALA A 1 95 ? 13.764 -1.886 -3.515 1.00 70.38 95 ALA A O 1
ATOM 741 N N . GLY A 1 96 ? 12.606 -1.397 -5.370 1.00 78.56 96 GLY A N 1
ATOM 742 C CA . GLY A 1 96 ? 11.683 -2.527 -5.270 1.00 78.56 96 GLY A CA 1
ATOM 743 C C . GLY A 1 96 ? 10.260 -2.184 -4.829 1.00 78.56 96 GLY A C 1
ATOM 744 O O . GLY A 1 96 ? 9.363 -2.998 -5.037 1.00 78.56 96 GLY A O 1
ATOM 745 N N . ILE A 1 97 ? 10.053 -1.012 -4.218 1.00 84.62 97 ILE A N 1
ATOM 746 C CA . ILE A 1 97 ? 8.753 -0.559 -3.709 1.00 84.62 97 ILE A CA 1
ATOM 747 C C . ILE A 1 97 ? 8.544 0.912 -4.055 1.00 84.62 97 ILE A C 1
ATOM 749 O O . ILE A 1 97 ? 9.440 1.727 -3.825 1.00 84.62 97 ILE A O 1
ATOM 753 N N . ALA A 1 98 ? 7.347 1.261 -4.513 1.00 87.00 98 ALA A N 1
ATOM 754 C CA . ALA A 1 98 ? 6.864 2.633 -4.531 1.00 87.00 98 ALA A CA 1
ATOM 755 C C . ALA A 1 98 ? 5.606 2.781 -3.677 1.00 87.00 98 ALA A C 1
ATOM 757 O O . ALA A 1 98 ? 4.763 1.888 -3.611 1.00 87.00 98 ALA A O 1
ATOM 758 N N . LEU A 1 99 ? 5.494 3.932 -3.032 1.00 86.75 99 LEU A N 1
ATOM 759 C CA . LEU A 1 99 ? 4.282 4.418 -2.402 1.00 86.75 99 LEU A CA 1
ATOM 760 C C . LEU A 1 99 ? 3.627 5.401 -3.369 1.00 86.75 99 LEU A C 1
ATOM 762 O O . LEU A 1 99 ? 4.271 6.363 -3.775 1.00 86.75 99 LEU A O 1
ATOM 766 N N . VAL A 1 100 ? 2.366 5.185 -3.723 1.00 86.00 100 VAL A N 1
ATOM 767 C CA . VAL A 1 100 ? 1.572 6.121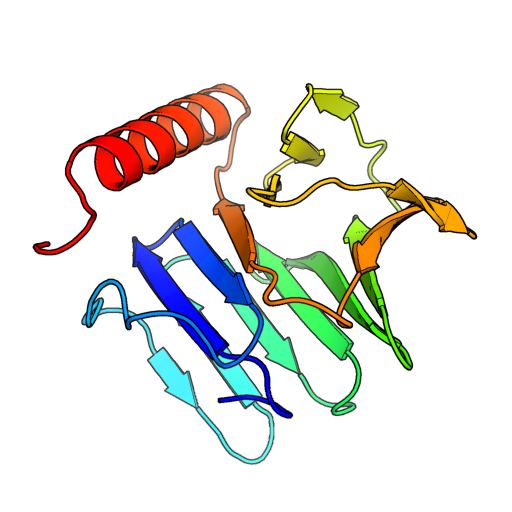 -4.527 1.00 86.00 100 VAL A CA 1
ATOM 768 C C . VAL A 1 100 ? 0.433 6.636 -3.666 1.00 86.00 100 VAL A C 1
ATOM 770 O O . VAL A 1 100 ? -0.422 5.855 -3.241 1.00 86.00 100 VAL A O 1
ATOM 773 N N . SER A 1 101 ? 0.417 7.939 -3.405 1.00 79.50 101 SER A N 1
ATOM 774 C CA . SER A 1 101 ? -0.644 8.568 -2.626 1.00 79.50 101 SER A CA 1
ATOM 775 C C . SER A 1 101 ? -1.667 9.218 -3.547 1.00 79.50 101 SER A C 1
ATOM 777 O O . SER A 1 101 ? -1.312 9.924 -4.488 1.00 79.50 101 SER A O 1
ATOM 779 N N . ALA A 1 102 ? -2.948 8.991 -3.257 1.00 68.75 102 ALA A N 1
ATOM 780 C CA . ALA A 1 102 ? -4.036 9.774 -3.845 1.00 68.75 102 ALA A CA 1
ATOM 781 C C . ALA A 1 102 ? -4.322 11.057 -3.040 1.00 68.75 102 ALA A C 1
ATOM 783 O O . ALA A 1 102 ? -5.068 11.921 -3.496 1.00 68.75 102 ALA A O 1
ATOM 784 N N . SER A 1 103 ? -3.747 11.163 -1.840 1.00 69.19 103 SER A N 1
ATOM 785 C CA . S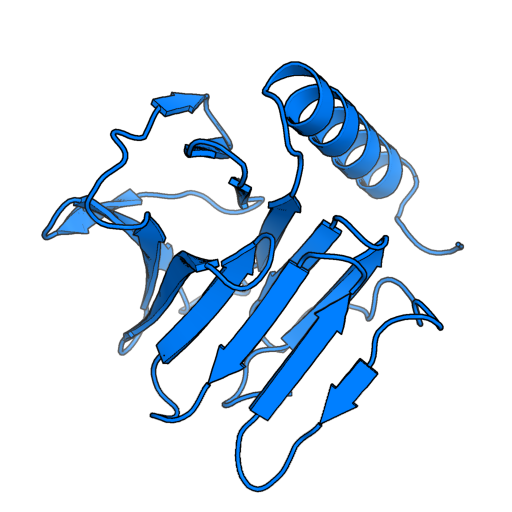ER A 1 103 ? -3.918 12.273 -0.905 1.00 69.19 103 SER A CA 1
ATOM 786 C C . SER A 1 103 ? -2.682 13.179 -0.911 1.00 69.19 103 SER A C 1
ATOM 788 O O . SER A 1 103 ? -1.580 12.680 -1.167 1.00 69.19 103 SER A O 1
ATOM 790 N N . PRO A 1 104 ? -2.830 14.478 -0.589 1.00 67.50 104 PRO A N 1
ATOM 791 C CA . PRO A 1 104 ? -1.689 15.348 -0.335 1.00 67.50 104 PRO A CA 1
ATOM 792 C C . PRO A 1 104 ? -0.753 14.712 0.695 1.00 67.50 104 PRO A C 1
ATOM 794 O O . PRO A 1 104 ? -1.205 14.247 1.743 1.00 67.50 104 PRO A O 1
ATOM 797 N N . THR A 1 105 ? 0.530 14.664 0.366 1.00 73.12 105 THR A N 1
ATOM 798 C CA . THR A 1 105 ? 1.597 14.195 1.249 1.00 73.12 105 THR A CA 1
ATOM 799 C C . THR A 1 105 ? 2.365 15.383 1.799 1.00 73.12 105 THR A C 1
ATOM 801 O O . THR A 1 105 ? 2.503 16.401 1.118 1.00 73.12 105 THR A O 1
ATOM 804 N N . ASP A 1 106 ? 2.896 15.240 3.006 1.00 72.56 106 ASP A N 1
ATOM 805 C CA . ASP A 1 106 ? 3.862 16.166 3.584 1.00 72.56 106 ASP A CA 1
ATOM 806 C C . ASP A 1 106 ? 5.151 15.430 3.964 1.00 72.56 106 ASP A C 1
ATOM 808 O O . ASP A 1 106 ? 5.148 14.229 4.256 1.00 72.56 106 ASP A O 1
ATOM 812 N N . ASP A 1 107 ? 6.270 16.149 3.963 1.00 72.75 107 ASP A N 1
ATOM 813 C CA . ASP A 1 107 ? 7.504 15.623 4.535 1.00 72.75 107 ASP A CA 1
ATOM 814 C C . ASP A 1 107 ? 7.312 15.465 6.053 1.00 72.75 107 ASP A C 1
ATOM 816 O O . ASP A 1 107 ? 6.852 16.372 6.753 1.00 72.75 107 ASP A O 1
ATOM 820 N N . ALA A 1 108 ? 7.629 14.289 6.587 1.00 70.69 108 ALA A N 1
ATOM 821 C CA . ALA A 1 108 ? 7.632 14.025 8.020 1.00 70.69 108 ALA A CA 1
ATOM 822 C C . ALA A 1 108 ? 9.009 14.249 8.635 1.00 70.69 108 ALA A C 1
ATOM 824 O O . ALA A 1 108 ? 10.043 14.184 7.965 1.00 70.69 108 ALA A O 1
ATOM 825 N N . GLU A 1 109 ? 9.016 14.454 9.953 1.00 67.88 109 GLU A N 1
ATOM 826 C CA . GLU A 1 109 ? 10.247 14.414 10.732 1.00 67.88 109 GLU A CA 1
ATOM 827 C C . GLU A 1 109 ? 10.955 13.061 10.517 1.00 67.88 109 GLU A C 1
ATOM 829 O O . GLU A 1 109 ? 10.312 12.015 10.401 1.00 67.88 109 GLU A O 1
ATOM 834 N N . GLU A 1 110 ? 12.287 13.101 10.429 1.00 69.19 110 GLU A N 1
ATOM 835 C CA . GLU A 1 110 ? 13.166 11.930 10.260 1.00 69.19 110 GLU A CA 1
ATOM 836 C C . GLU A 1 110 ? 13.033 11.160 8.929 1.00 69.19 110 GLU A C 1
ATOM 838 O O . GLU A 1 110 ? 13.278 9.956 8.873 1.00 69.19 110 GLU A O 1
ATOM 843 N N . GLY A 1 111 ? 12.699 11.840 7.826 1.00 73.50 111 GLY A N 1
ATOM 844 C CA . GLY A 1 111 ? 12.740 11.219 6.494 1.00 73.50 111 GLY A CA 1
ATOM 845 C C . GLY A 1 111 ? 11.638 10.178 6.279 1.00 73.50 111 GLY A C 1
ATOM 846 O O . GLY A 1 111 ? 11.865 9.162 5.622 1.00 73.50 111 GLY A O 1
ATOM 847 N N . GLY A 1 112 ? 10.460 10.426 6.865 1.00 81.56 112 GLY A N 1
ATOM 848 C CA . GLY A 1 112 ? 9.197 9.727 6.599 1.00 81.56 112 GLY A CA 1
ATOM 849 C C . GLY A 1 112 ? 8.223 10.599 5.787 1.00 81.56 112 GLY A C 1
ATOM 850 O O . GLY A 1 112 ? 8.421 11.804 5.683 1.00 81.56 112 GLY A O 1
ATOM 851 N N . ILE A 1 113 ? 7.248 9.999 5.104 1.00 80.75 113 ILE A N 1
ATOM 852 C CA . ILE A 1 113 ? 6.198 10.741 4.378 1.00 80.75 113 ILE A CA 1
ATOM 853 C C . ILE A 1 113 ? 4.930 10.648 5.182 1.00 80.75 113 ILE A C 1
ATOM 855 O O . ILE A 1 113 ? 4.457 9.543 5.462 1.00 80.75 113 ILE A O 1
ATOM 859 N N . GLY A 1 114 ? 4.382 11.797 5.543 1.00 85.06 114 GLY A N 1
ATOM 860 C CA . GLY A 1 114 ? 3.147 11.867 6.282 1.00 85.06 114 GLY A CA 1
ATOM 861 C C . GLY A 1 114 ? 1.913 11.882 5.396 1.00 85.06 114 GLY A C 1
ATOM 862 O O . GLY A 1 114 ? 1.891 12.390 4.274 1.00 85.06 114 GLY A O 1
ATOM 863 N N . LEU A 1 115 ? 0.861 11.303 5.958 1.00 82.38 115 LEU A N 1
ATOM 864 C CA . LEU A 1 115 ? -0.505 11.345 5.471 1.00 82.38 115 LEU A CA 1
ATOM 865 C C . LEU A 1 115 ? -1.383 11.726 6.660 1.00 82.38 115 LEU A C 1
ATOM 867 O O . LEU A 1 115 ? -1.335 11.067 7.705 1.00 82.38 115 LEU A O 1
ATOM 871 N N . ALA A 1 116 ? -2.176 12.781 6.515 1.00 79.06 116 ALA A N 1
ATOM 872 C CA . ALA A 1 116 ? -3.121 13.185 7.547 1.00 79.06 116 ALA A CA 1
ATOM 873 C C . ALA A 1 116 ? -4.242 12.138 7.686 1.00 79.06 116 ALA A C 1
ATOM 875 O O . ALA A 1 116 ? -4.737 11.611 6.688 1.00 79.06 116 ALA A O 1
ATOM 876 N N . THR A 1 117 ? -4.627 11.804 8.922 1.00 75.75 117 THR A N 1
ATOM 877 C CA . THR A 1 117 ? -5.689 10.813 9.199 1.00 75.75 117 THR A CA 1
ATOM 878 C C . THR A 1 117 ? -6.985 11.434 9.708 1.00 75.75 117 THR A C 1
ATOM 880 O O . THR A 1 117 ? -7.889 10.706 10.112 1.00 75.75 117 THR A O 1
ATOM 883 N N . ASP A 1 118 ? -7.063 12.761 9.756 1.00 72.12 118 ASP A N 1
ATOM 884 C CA . ASP A 1 118 ? -8.269 13.535 10.068 1.00 72.12 118 ASP A CA 1
ATOM 885 C C . ASP A 1 118 ? -9.290 13.540 8.912 1.00 72.12 118 ASP A C 1
ATOM 887 O O . ASP A 1 118 ? -10.464 13.843 9.122 1.00 72.12 118 ASP A O 1
ATOM 891 N N . ALA A 1 119 ? -8.869 13.115 7.718 1.00 72.25 119 ALA A N 1
ATOM 892 C CA . ALA A 1 119 ? -9.707 12.799 6.567 1.00 72.25 119 ALA A CA 1
ATOM 893 C C . ALA A 1 119 ? -9.464 11.354 6.075 1.00 72.25 119 ALA A C 1
ATOM 895 O O . ALA A 1 119 ? -8.443 10.742 6.412 1.00 72.25 119 ALA A O 1
ATOM 896 N N . PRO A 1 120 ? -10.374 10.779 5.259 1.00 78.06 120 PRO A N 1
ATOM 897 C CA . PRO A 1 120 ? -10.107 9.518 4.585 1.00 78.06 120 PRO A CA 1
ATOM 898 C C . PRO A 1 120 ? -8.826 9.597 3.752 1.00 78.06 120 PRO A C 1
ATOM 900 O O . PRO A 1 120 ? -8.680 10.458 2.884 1.00 78.06 120 PRO A O 1
ATOM 903 N N . TRP A 1 121 ? -7.907 8.672 4.006 1.00 80.19 121 TRP A N 1
ATOM 904 C CA . TRP A 1 121 ? -6.624 8.584 3.3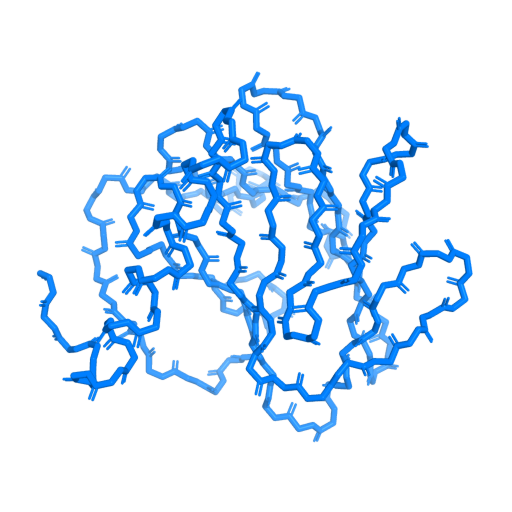18 1.00 80.19 121 TRP A CA 1
ATOM 905 C C . TRP A 1 121 ? -6.442 7.189 2.738 1.00 80.19 121 TRP A C 1
ATOM 907 O O . TRP A 1 121 ? -6.956 6.198 3.271 1.00 80.19 121 TRP A O 1
ATOM 917 N N . ALA A 1 122 ? -5.689 7.108 1.645 1.00 82.88 122 ALA A N 1
ATOM 918 C CA . ALA A 1 122 ? -5.254 5.841 1.092 1.00 82.88 122 ALA A CA 1
ATOM 919 C C . ALA A 1 122 ? -3.953 5.997 0.307 1.00 82.88 122 ALA A C 1
ATOM 921 O O . ALA A 1 122 ? -3.751 6.974 -0.414 1.00 82.88 122 ALA A O 1
ATOM 922 N N . VAL A 1 123 ? -3.129 4.962 0.382 1.00 85.31 123 VAL A N 1
ATOM 923 C CA . VAL A 1 123 ? -1.916 4.796 -0.413 1.00 85.31 123 VAL A CA 1
ATOM 924 C C . VAL A 1 123 ? -1.896 3.435 -1.071 1.00 85.31 123 VAL A C 1
ATOM 926 O O . VAL A 1 123 ? -2.411 2.456 -0.535 1.00 85.31 123 VAL A O 1
ATOM 929 N N . SER A 1 124 ? -1.286 3.372 -2.244 1.00 88.31 124 SER A N 1
ATOM 930 C CA . SER A 1 124 ? -1.011 2.120 -2.937 1.00 88.31 124 SER A CA 1
ATOM 931 C C . SER A 1 124 ? 0.469 1.797 -2.810 1.00 88.31 124 SER A C 1
ATOM 933 O O . SER A 1 124 ? 1.326 2.603 -3.167 1.00 88.31 124 SER A O 1
ATOM 935 N N . ILE A 1 125 ? 0.758 0.617 -2.282 1.00 90.19 125 ILE A N 1
ATOM 936 C CA . ILE A 1 125 ? 2.084 0.018 -2.241 1.00 90.19 125 ILE A CA 1
ATOM 937 C C . ILE A 1 125 ? 2.247 -0.763 -3.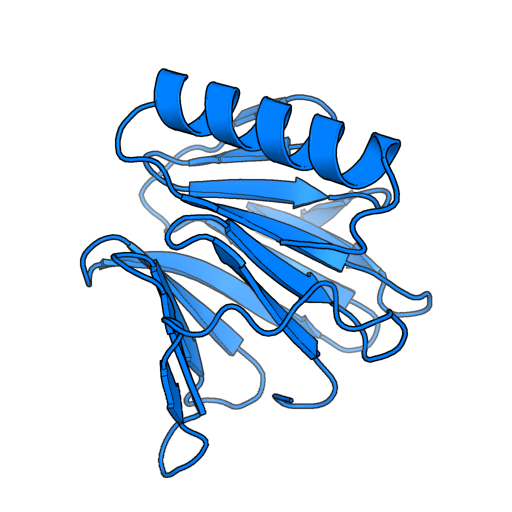539 1.00 90.19 125 ILE A C 1
ATOM 939 O O . ILE A 1 125 ? 1.547 -1.747 -3.781 1.00 90.19 125 ILE A O 1
ATOM 943 N N . VAL A 1 126 ? 3.175 -0.305 -4.365 1.00 89.56 126 VAL A N 1
ATOM 944 C CA . VAL A 1 126 ? 3.543 -0.909 -5.639 1.00 89.56 126 VAL A CA 1
ATOM 945 C C . VAL A 1 126 ? 4.846 -1.663 -5.448 1.00 89.56 126 VAL A C 1
ATOM 947 O O . VAL A 1 126 ? 5.835 -1.088 -4.999 1.00 89.56 126 VAL A O 1
ATOM 950 N N . HIS A 1 127 ? 4.868 -2.932 -5.819 1.00 89.50 127 HIS A N 1
ATOM 951 C CA . HIS A 1 127 ? 6.054 -3.770 -5.826 1.00 89.50 127 HIS A CA 1
ATOM 952 C C . HIS A 1 127 ? 6.552 -3.997 -7.255 1.00 89.50 127 HIS A C 1
ATOM 954 O O . HIS A 1 127 ? 5.774 -4.205 -8.179 1.00 89.50 127 HIS A O 1
ATOM 960 N N . GLY A 1 128 ? 7.869 -3.984 -7.444 1.00 83.94 128 GLY A N 1
ATOM 961 C CA . GLY A 1 128 ? 8.465 -4.354 -8.723 1.00 83.94 128 GLY A CA 1
ATOM 962 C C . GLY A 1 128 ? 9.979 -4.498 -8.610 1.00 83.94 128 GLY A C 1
ATOM 963 O O . GLY A 1 128 ? 10.626 -3.580 -8.120 1.00 83.94 128 GLY A O 1
ATOM 964 N N . PRO A 1 129 ? 10.595 -5.598 -9.080 1.00 77.06 129 PRO A N 1
ATOM 965 C CA . PRO A 1 129 ? 12.031 -5.849 -8.906 1.00 77.06 129 PRO A CA 1
ATOM 966 C C . PRO A 1 129 ? 12.945 -4.874 -9.675 1.00 77.06 129 PRO A C 1
ATOM 968 O O . PRO A 1 129 ? 14.158 -4.906 -9.489 1.00 77.06 129 PRO A O 1
ATOM 971 N N . ALA A 1 130 ? 12.381 -4.017 -10.532 1.00 79.69 130 ALA A N 1
ATOM 972 C CA . ALA A 1 130 ? 13.085 -2.995 -11.300 1.00 79.69 130 ALA A CA 1
ATOM 973 C C . ALA A 1 130 ? 12.217 -1.733 -11.437 1.00 79.69 130 ALA A C 1
ATOM 975 O O . ALA A 1 130 ? 10.989 -1.817 -11.363 1.00 79.69 130 ALA A O 1
ATOM 976 N N . ALA A 1 131 ? 12.849 -0.581 -11.681 1.00 78.75 131 ALA A N 1
ATOM 977 C CA . ALA A 1 131 ? 12.161 0.706 -11.824 1.00 78.75 131 ALA A CA 1
ATOM 978 C C . ALA A 1 131 ? 11.097 0.687 -12.936 1.00 78.75 131 ALA A C 1
ATOM 980 O O . ALA A 1 131 ? 9.967 1.087 -12.694 1.00 78.75 131 ALA A O 1
ATOM 981 N N . GLU A 1 132 ? 11.415 0.107 -14.095 1.00 82.12 132 GLU A N 1
ATOM 982 C CA . GLU A 1 132 ? 10.478 -0.014 -15.224 1.00 82.12 132 GLU A CA 1
ATOM 983 C C . GLU A 1 132 ? 9.218 -0.813 -14.865 1.00 82.12 132 GLU A C 1
ATOM 985 O O . GLU A 1 132 ? 8.116 -0.495 -15.307 1.00 82.12 132 GLU A O 1
ATOM 990 N N . LYS A 1 133 ? 9.356 -1.843 -14.017 1.00 84.06 133 LYS A N 1
ATOM 991 C CA . LYS A 1 133 ? 8.200 -2.600 -13.525 1.00 84.06 133 LYS A CA 1
ATOM 992 C C . LYS A 1 133 ? 7.361 -1.780 -12.557 1.00 84.06 133 LYS A C 1
ATOM 994 O O . LYS A 1 133 ? 6.141 -1.869 -12.608 1.00 84.06 133 LYS A O 1
ATOM 999 N N . ILE A 1 134 ? 7.996 -0.983 -11.700 1.00 85.31 134 ILE A N 1
ATOM 1000 C CA . ILE A 1 134 ? 7.282 -0.046 -10.827 1.00 85.31 134 ILE A CA 1
ATOM 1001 C C . ILE A 1 134 ? 6.485 0.951 -11.679 1.00 85.31 134 ILE A C 1
ATOM 1003 O O . ILE A 1 134 ? 5.301 1.135 -11.420 1.00 85.31 134 ILE A O 1
ATOM 1007 N N . ASP A 1 135 ? 7.089 1.527 -12.721 1.00 85.00 135 ASP A N 1
ATOM 1008 C CA . ASP A 1 135 ? 6.414 2.468 -13.626 1.00 85.00 135 ASP A CA 1
ATOM 1009 C C . ASP A 1 135 ? 5.191 1.832 -14.299 1.00 85.00 135 ASP A C 1
ATOM 1011 O O . ASP A 1 135 ? 4.079 2.341 -14.169 1.00 85.00 135 ASP A O 1
ATOM 1015 N N . ALA A 1 136 ? 5.356 0.650 -14.900 1.00 86.25 136 ALA A N 1
ATOM 1016 C CA . ALA A 1 136 ? 4.249 -0.073 -15.528 1.00 86.25 136 ALA A CA 1
ATOM 1017 C C . ALA A 1 136 ? 3.096 -0.378 -14.550 1.00 86.25 136 ALA A C 1
ATOM 1019 O O . ALA A 1 136 ? 1.923 -0.385 -14.932 1.00 86.25 136 ALA A O 1
ATOM 1020 N N . ARG A 1 137 ? 3.404 -0.628 -13.271 1.00 88.06 137 ARG A N 1
ATOM 1021 C CA . ARG A 1 137 ? 2.391 -0.870 -12.233 1.00 88.06 137 ARG A CA 1
ATOM 1022 C C . ARG A 1 137 ? 1.695 0.409 -11.777 1.00 88.06 137 ARG A C 1
ATOM 1024 O O . ARG A 1 137 ? 0.500 0.362 -11.491 1.00 88.06 137 ARG A O 1
ATOM 1031 N N . ILE A 1 138 ? 2.396 1.539 -11.745 1.00 85.88 138 ILE A N 1
ATOM 1032 C CA . ILE A 1 138 ? 1.790 2.854 -11.495 1.00 85.88 138 ILE A CA 1
ATOM 1033 C C . ILE A 1 138 ? 0.829 3.217 -12.639 1.00 85.88 138 ILE A C 1
ATOM 1035 O O . ILE A 1 138 ? -0.285 3.682 -12.383 1.00 85.88 138 ILE A O 1
ATOM 1039 N N . ASP A 1 139 ? 1.207 2.936 -13.887 1.00 86.44 139 ASP A N 1
ATOM 1040 C CA . ASP A 1 139 ? 0.346 3.150 -15.056 1.00 86.44 139 ASP A CA 1
ATOM 1041 C C . ASP A 1 139 ? -0.902 2.257 -15.020 1.00 86.44 139 ASP A C 1
ATOM 1043 O O . ASP A 1 139 ? -2.017 2.719 -15.291 1.00 86.44 139 ASP A O 1
ATOM 1047 N N . LEU A 1 140 ? -0.741 0.988 -14.624 1.00 85.19 140 LEU A N 1
ATOM 1048 C CA . LEU A 1 140 ? -1.861 0.074 -14.399 1.00 85.19 140 LEU A CA 1
ATOM 1049 C C . LEU A 1 140 ? -2.795 0.599 -13.304 1.00 85.19 140 LEU A C 1
ATOM 1051 O O . LEU A 1 140 ? -3.997 0.697 -13.535 1.00 85.19 140 LEU A O 1
ATOM 1055 N N . LEU A 1 141 ? -2.258 0.980 -12.140 1.00 84.00 141 LEU A N 1
ATOM 1056 C CA . LEU A 1 141 ? -3.033 1.553 -11.036 1.00 84.00 141 LEU A CA 1
ATOM 1057 C C . LEU A 1 141 ? -3.829 2.783 -11.496 1.00 84.00 141 LEU A C 1
ATOM 1059 O O . LEU A 1 141 ? -5.030 2.872 -11.244 1.00 84.00 141 LEU A O 1
ATOM 1063 N N . THR A 1 142 ? -3.181 3.696 -12.220 1.00 82.88 142 THR A N 1
ATOM 1064 C CA . THR A 1 142 ? -3.820 4.894 -12.786 1.00 82.88 142 THR A CA 1
ATOM 1065 C C . THR A 1 142 ? -4.948 4.516 -13.747 1.00 82.88 142 THR A C 1
ATOM 1067 O O . THR A 1 142 ? -6.028 5.109 -13.721 1.00 82.88 142 THR A O 1
ATOM 1070 N N . SER A 1 143 ? -4.726 3.504 -14.588 1.00 83.31 143 SER A N 1
ATOM 1071 C CA . SER A 1 143 ? -5.728 3.008 -15.535 1.00 83.31 143 SER A CA 1
ATOM 1072 C C . SER A 1 143 ? -6.929 2.385 -14.819 1.00 83.31 143 SER A C 1
ATOM 1074 O O . SER A 1 143 ? -8.067 2.719 -15.146 1.00 83.31 143 SER A O 1
ATOM 1076 N N . LEU A 1 144 ? -6.692 1.554 -13.798 1.00 78.38 144 LEU A N 1
ATOM 1077 C CA . LEU A 1 144 ? -7.734 0.937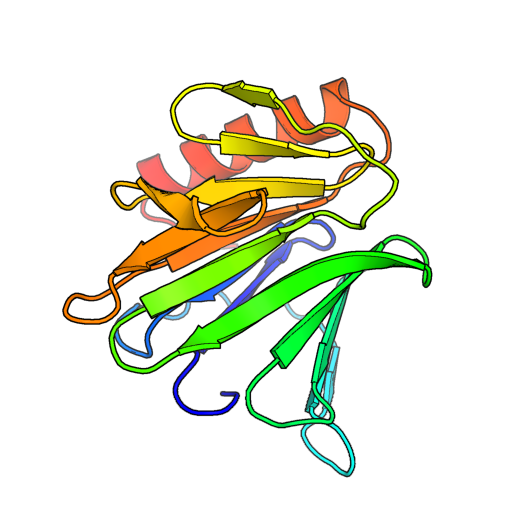 -12.969 1.00 78.38 144 LEU A CA 1
ATOM 1078 C C . LEU A 1 144 ? -8.585 1.988 -12.248 1.00 78.38 144 LEU A C 1
ATOM 1080 O O . LEU A 1 144 ? -9.813 1.888 -12.221 1.00 78.38 144 LEU A O 1
ATOM 1084 N N . GLN A 1 145 ? -7.948 3.032 -11.717 1.00 77.25 145 GLN A N 1
ATOM 1085 C CA . GLN A 1 145 ? -8.638 4.148 -11.072 1.00 77.25 145 GLN A CA 1
ATOM 1086 C C . GLN A 1 145 ? -9.525 4.923 -12.056 1.00 77.25 145 GLN A C 1
ATOM 1088 O O . GLN A 1 145 ? -10.663 5.250 -11.720 1.00 77.25 145 GLN A O 1
ATOM 1093 N N . ARG A 1 146 ? -9.052 5.172 -13.287 1.00 79.06 146 ARG A N 1
ATOM 1094 C CA . ARG A 1 146 ? -9.832 5.873 -14.327 1.00 79.06 146 ARG A CA 1
ATOM 1095 C C . ARG A 1 146 ? -11.099 5.129 -14.735 1.00 79.06 146 ARG A C 1
ATOM 1097 O O . ARG A 1 146 ? -12.105 5.769 -15.020 1.00 79.06 146 ARG A O 1
ATOM 1104 N N . VAL A 1 147 ? -11.064 3.798 -14.768 1.00 75.38 147 VAL A N 1
ATOM 1105 C CA . VAL A 1 147 ? -12.226 2.975 -15.151 1.00 75.38 147 VAL A CA 1
ATOM 1106 C C . VAL A 1 147 ? -13.140 2.631 -13.969 1.00 75.38 147 VAL A C 1
ATOM 1108 O O . VAL A 1 147 ? -14.082 1.855 -14.120 1.00 75.38 147 VAL A O 1
ATOM 1111 N N . GLY A 1 148 ? -12.891 3.209 -12.789 1.00 63.50 148 GLY A N 1
ATOM 1112 C CA . GLY A 1 148 ? -13.723 3.017 -11.602 1.00 63.50 148 GLY A CA 1
ATOM 1113 C C . GLY A 1 148 ? -13.531 1.672 -10.898 1.00 63.50 148 GLY A C 1
ATOM 1114 O O . GLY A 1 148 ? -14.407 1.293 -10.128 1.00 63.50 148 GLY A O 1
ATOM 1115 N N . GLY A 1 149 ? -12.428 0.957 -11.166 1.00 55.22 149 GLY A N 1
ATOM 1116 C CA . GLY A 1 149 ? -11.878 -0.121 -10.329 1.00 55.22 149 GLY A CA 1
ATOM 1117 C C . GLY A 1 149 ? -12.839 -1.206 -9.831 1.00 55.22 149 GLY A C 1
ATOM 1118 O O . GLY A 1 149 ? -12.630 -1.708 -8.739 1.00 55.22 149 GLY A O 1
ATOM 1119 N N . ARG A 1 150 ? -13.908 -1.545 -10.565 1.00 48.34 150 ARG A N 1
ATOM 1120 C CA . ARG A 1 150 ? -14.982 -2.411 -10.035 1.00 48.34 150 ARG A CA 1
ATOM 1121 C C . ARG A 1 150 ? -14.945 -3.877 -10.452 1.00 48.34 150 ARG A C 1
ATOM 1123 O O . ARG A 1 150 ? -15.778 -4.627 -9.953 1.00 48.34 150 ARG A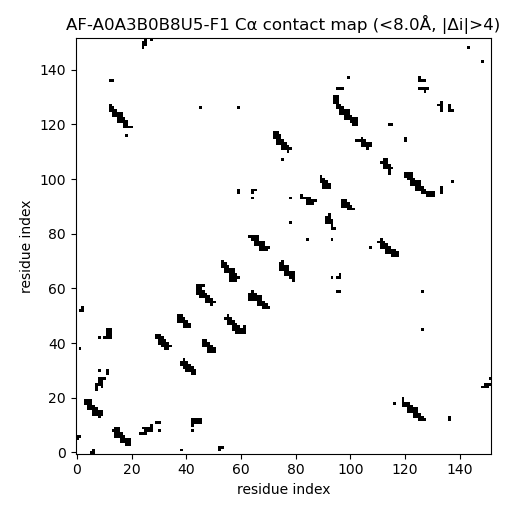 O 1
ATOM 1130 N N . ARG A 1 151 ? -14.083 -4.293 -11.385 1.00 40.25 151 ARG A N 1
ATOM 1131 C CA . ARG A 1 151 ? -14.047 -5.683 -11.883 1.00 40.25 151 ARG A CA 1
ATOM 1132 C C . ARG A 1 151 ? -12.648 -6.066 -12.366 1.00 40.25 151 ARG A C 1
ATOM 1134 O O . ARG A 1 151 ? -12.276 -5.714 -13.485 1.00 40.25 151 ARG A O 1
ATOM 1141 N N . GLY A 1 152 ? -11.911 -6.762 -11.507 1.00 36.06 152 GLY A N 1
ATOM 1142 C CA . GLY A 1 152 ? -11.064 -7.886 -11.905 1.00 36.06 152 GLY A CA 1
ATOM 1143 C C . GLY A 1 152 ? -11.855 -9.162 -11.673 1.00 36.06 152 GLY A C 1
ATOM 1144 O O . GLY A 1 152 ? -12.558 -9.198 -10.637 1.00 36.06 152 GLY A O 1
#

Secondary structure (DSSP, 8-state):
-BTTBEEEEEETTEEEEE-S-S------TTEEEE-SSSEEEEETTEEEEESSSSEEEEEETTEEEEEEEEETTEEEEEE-TT---EE-SSEEEETTEEEEESS--EEPTTS-EEEESSS--EEEEEE-SSHHHHHHHHHHHHHHHHTTS---

Nearest PDB structures (foldseek):
  7dru-assembly1_A  TM=2.414E-01  e=3.710E-02  Canis lupus familiaris
  3k8g-assembly2_B  TM=2.366E-01  e=9.623E-01  Treponema pallidum
  4ufc-assembly2_B  TM=2.366E-01  e=1.073E+00  Bacteroides ovatus

pLDDT: mean 77.82, std 11.26, range [36.06, 91.31]